Protein AF-A0A832SR04-F1 (afdb_monomer_lite)

pLDDT: mean 86.26, std 9.0, range [60.75, 97.06]

Secondary structure (DSSP, 8-state):
--HHHHHHHHHHHHHS--PPPEEE--TT---EEE-TT-HHHHHHHHTSTTGGG-SEEE----TTHHHHHHHHHHHH-TT--

Sequence (81 aa):
MNKLGETIGKICKIFLPITEEFYIGNLNSSVCICTLSSIKLLKEIKNSKIIDNVAIVGRLFTENKGIDSIIKNVNQNKKIK

Radius of gyration: 15.51 Å; chains: 1; bounding 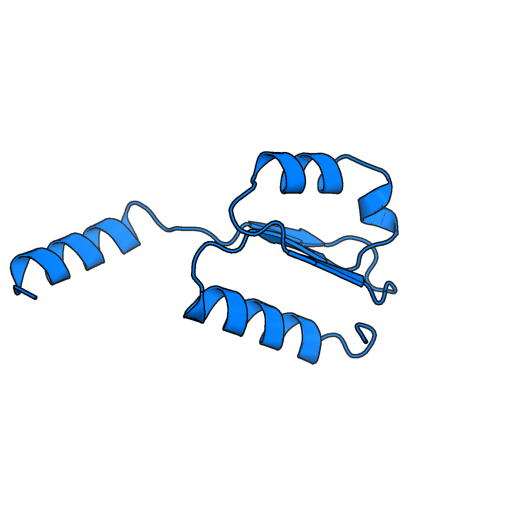box: 35×19×46 Å

Structure (mmCIF, N/CA/C/O backbone):
data_AF-A0A832SR04-F1
#
_entry.id   AF-A0A832SR04-F1
#
loop_
_atom_site.group_PDB
_atom_site.id
_atom_site.type_symbol
_atom_site.label_atom_id
_atom_site.label_alt_id
_atom_site.label_comp_id
_atom_site.label_asym_id
_atom_site.label_entity_id
_atom_site.label_seq_id
_atom_site.pdbx_PDB_ins_code
_atom_site.Cartn_x
_atom_site.Cartn_y
_atom_site.Cartn_z
_atom_site.occupancy
_atom_site.B_iso_or_equiv
_atom_site.auth_seq_id
_atom_site.auth_comp_id
_atom_site.auth_asym_id
_atom_site.auth_atom_id
_atom_site.pdbx_PDB_model_num
ATOM 1 N N . MET A 1 1 ? 10.228 3.782 -30.560 1.00 60.78 1 MET A N 1
ATOM 2 C CA . MET A 1 1 ? 11.327 3.542 -29.592 1.00 60.78 1 MET A CA 1
ATOM 3 C C . MET A 1 1 ? 12.358 2.621 -30.229 1.00 60.78 1 MET A C 1
ATOM 5 O O . MET A 1 1 ? 11.971 1.776 -31.024 1.00 60.78 1 MET A O 1
ATOM 9 N N . ASN A 1 2 ? 13.654 2.809 -29.960 1.00 87.06 2 ASN A N 1
ATOM 10 C CA . ASN A 1 2 ? 14.711 1.975 -30.546 1.00 87.06 2 ASN A CA 1
ATOM 11 C C . ASN A 1 2 ? 14.901 0.665 -29.745 1.00 87.06 2 ASN A C 1
ATOM 13 O O . ASN A 1 2 ? 14.672 0.623 -28.537 1.00 87.06 2 ASN A O 1
ATOM 17 N N . LYS A 1 3 ? 15.345 -0.411 -30.414 1.00 91.31 3 LYS A N 1
ATOM 18 C CA . LYS A 1 3 ? 15.598 -1.736 -29.795 1.00 91.31 3 LYS A CA 1
ATOM 19 C C . LYS A 1 3 ? 16.562 -1.678 -28.601 1.00 91.31 3 LYS A C 1
ATOM 21 O O . LYS A 1 3 ? 16.454 -2.481 -27.672 1.00 91.31 3 LYS A O 1
ATOM 26 N N . LEU A 1 4 ? 17.494 -0.724 -28.621 1.00 92.88 4 LEU A N 1
ATOM 27 C CA . LEU A 1 4 ? 18.450 -0.499 -27.540 1.00 92.88 4 LEU A CA 1
ATOM 28 C C . LEU A 1 4 ? 17.737 -0.048 -26.256 1.00 92.88 4 LEU A C 1
ATOM 30 O O . LEU A 1 4 ? 17.952 -0.636 -25.200 1.00 92.88 4 LEU A O 1
ATOM 34 N N . GLY A 1 5 ? 16.844 0.941 -26.357 1.00 88.00 5 GLY A N 1
ATOM 35 C CA . GLY A 1 5 ? 16.091 1.470 -25.222 1.00 88.00 5 GLY A CA 1
ATOM 36 C C . GLY A 1 5 ? 15.180 0.427 -24.576 1.00 88.00 5 GLY A C 1
ATOM 37 O O . GLY A 1 5 ? 15.114 0.352 -23.353 1.00 88.00 5 GLY A O 1
ATOM 38 N N . GLU A 1 6 ? 14.542 -0.441 -25.367 1.00 90.88 6 GLU A N 1
ATOM 39 C CA . GLU A 1 6 ? 13.750 -1.553 -24.817 1.00 90.88 6 GLU A CA 1
ATOM 40 C C . GLU A 1 6 ? 14.609 -2.571 -24.065 1.00 90.88 6 GLU A C 1
ATOM 42 O O . GLU A 1 6 ? 14.216 -3.056 -23.003 1.00 90.88 6 GLU A O 1
ATOM 47 N N . THR A 1 7 ? 15.787 -2.893 -24.603 1.00 94.50 7 THR A N 1
ATOM 48 C CA . THR A 1 7 ? 16.719 -3.833 -23.970 1.00 94.50 7 THR A CA 1
ATOM 49 C C . THR A 1 7 ? 17.229 -3.277 -22.643 1.00 94.50 7 THR A C 1
ATOM 51 O O . THR A 1 7 ? 17.155 -3.964 -21.625 1.00 94.50 7 THR A O 1
ATOM 54 N N . ILE A 1 8 ? 17.652 -2.010 -22.626 1.00 92.81 8 ILE A N 1
ATOM 55 C CA . ILE A 1 8 ? 18.080 -1.321 -21.403 1.00 92.81 8 ILE A CA 1
ATOM 56 C C . ILE A 1 8 ? 16.922 -1.251 -20.401 1.00 92.81 8 ILE A C 1
ATOM 58 O O . ILE A 1 8 ? 17.105 -1.599 -19.240 1.00 92.81 8 ILE A O 1
ATOM 62 N N . GLY A 1 9 ? 15.708 -0.912 -20.846 1.00 86.50 9 GLY A N 1
ATOM 63 C CA . GLY A 1 9 ? 14.526 -0.880 -19.983 1.00 86.50 9 GLY A CA 1
ATOM 64 C C . GLY A 1 9 ? 14.219 -2.230 -19.322 1.00 86.50 9 GLY A C 1
ATOM 65 O O . GLY A 1 9 ? 13.887 -2.276 -18.137 1.00 86.50 9 GLY A O 1
ATOM 66 N N . LYS A 1 10 ? 14.381 -3.347 -20.048 1.00 89.00 10 LYS A N 1
ATOM 67 C CA . LYS A 1 10 ? 14.223 -4.703 -19.489 1.00 89.00 10 LYS A CA 1
ATOM 68 C C . LYS A 1 10 ? 15.294 -5.027 -18.447 1.00 89.00 10 LYS A C 1
ATOM 70 O O . LYS A 1 10 ? 14.955 -5.579 -17.403 1.00 89.00 10 LYS A O 1
ATOM 75 N N . ILE A 1 11 ? 16.549 -4.653 -18.701 1.00 93.12 11 ILE A N 1
ATOM 76 C CA . ILE A 1 11 ? 17.657 -4.817 -17.748 1.00 93.12 11 ILE A CA 1
ATOM 77 C C . ILE A 1 11 ? 17.380 -3.990 -16.487 1.00 93.12 11 ILE A C 1
ATOM 79 O O . ILE A 1 11 ? 17.396 -4.535 -15.386 1.00 93.12 11 ILE A O 1
ATOM 83 N N . CYS A 1 12 ? 17.018 -2.712 -16.631 1.00 85.81 12 CYS A N 1
ATOM 84 C CA . CYS A 1 12 ? 16.655 -1.853 -15.504 1.00 85.81 12 CYS A CA 1
ATOM 85 C C . CYS A 1 12 ? 15.506 -2.441 -14.683 1.00 85.81 12 CYS A C 1
ATOM 87 O O . CYS A 1 12 ? 15.573 -2.425 -13.464 1.00 85.81 12 CYS A O 1
ATOM 89 N N . LYS A 1 13 ? 14.482 -3.022 -15.316 1.00 83.62 13 LYS A N 1
ATOM 90 C CA . LYS A 1 13 ? 13.376 -3.658 -14.588 1.00 83.62 13 LYS A CA 1
ATOM 91 C C . LYS A 1 13 ? 13.823 -4.851 -13.730 1.00 83.62 13 LYS A C 1
ATOM 93 O O . LYS A 1 13 ? 13.220 -5.093 -12.689 1.00 83.62 13 LYS A O 1
ATOM 98 N N . ILE A 1 14 ? 14.833 -5.601 -14.174 1.00 87.56 14 ILE A N 1
ATOM 99 C CA . ILE A 1 14 ? 15.379 -6.755 -13.442 1.00 87.56 14 ILE A CA 1
ATOM 100 C C . ILE A 1 14 ? 16.269 -6.291 -12.284 1.00 87.56 14 ILE A C 1
ATOM 102 O O . ILE A 1 14 ? 16.129 -6.791 -11.173 1.00 87.56 14 ILE A O 1
ATOM 106 N N . PHE A 1 15 ? 17.169 -5.338 -12.536 1.00 88.31 15 PHE A N 1
ATOM 107 C CA . PHE A 1 15 ? 18.160 -4.895 -11.548 1.00 88.31 15 PHE A CA 1
ATOM 108 C C 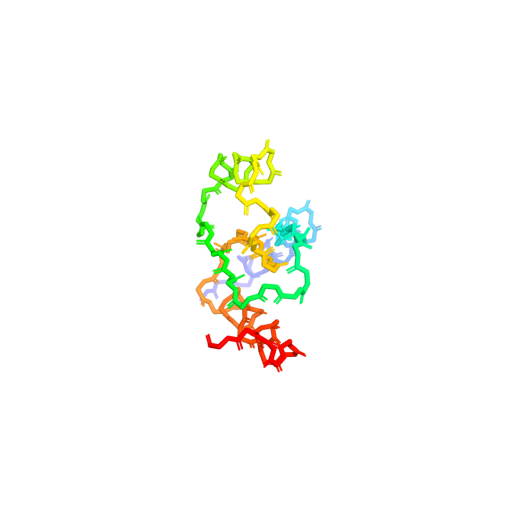. PHE A 1 15 ? 17.645 -3.816 -10.586 1.00 88.31 15 PHE A C 1
ATOM 110 O O . PHE A 1 15 ? 18.127 -3.723 -9.462 1.00 88.31 15 PHE A O 1
ATOM 117 N N . LEU A 1 16 ? 16.673 -3.008 -11.010 1.00 80.25 16 LEU A N 1
ATOM 118 C CA . LEU A 1 16 ? 16.064 -1.915 -10.248 1.00 80.25 16 LEU A CA 1
ATOM 119 C C . LEU A 1 16 ? 14.536 -2.085 -10.236 1.00 80.25 16 LEU A C 1
ATOM 121 O O . LEU A 1 16 ? 13.810 -1.264 -10.810 1.00 80.25 16 LEU A O 1
ATOM 125 N N . PRO A 1 17 ? 14.018 -3.171 -9.633 1.00 68.81 17 PRO A N 1
ATOM 126 C CA . PRO A 1 17 ? 12.585 -3.371 -9.555 1.00 68.81 17 PRO A CA 1
ATOM 127 C C . PRO A 1 17 ? 11.958 -2.230 -8.753 1.00 68.81 17 PRO A C 1
ATOM 129 O O . PRO A 1 17 ? 12.330 -1.961 -7.612 1.00 68.81 17 PRO A O 1
ATOM 132 N N . ILE A 1 18 ? 10.971 -1.568 -9.350 1.00 69.38 18 ILE A N 1
ATOM 133 C CA . ILE A 1 18 ? 10.111 -0.638 -8.626 1.00 69.38 18 ILE A CA 1
ATOM 134 C C . ILE A 1 18 ? 9.132 -1.495 -7.823 1.00 69.38 18 ILE A C 1
ATOM 136 O O . ILE A 1 18 ? 8.105 -1.932 -8.343 1.00 69.38 18 ILE A O 1
ATOM 140 N N . THR A 1 19 ? 9.494 -1.816 -6.585 1.00 68.50 19 THR A N 1
ATOM 141 C CA . THR A 1 19 ? 8.654 -2.617 -5.696 1.00 68.50 19 THR A CA 1
ATOM 142 C C . THR A 1 19 ? 7.493 -1.776 -5.188 1.00 68.50 19 THR A C 1
ATOM 144 O O . THR A 1 19 ? 7.702 -0.716 -4.599 1.00 68.50 19 THR A O 1
ATOM 147 N N . GLU A 1 20 ? 6.268 -2.249 -5.398 1.00 70.62 20 GLU A N 1
ATOM 148 C CA . GLU A 1 20 ? 5.094 -1.689 -4.732 1.00 70.62 20 GLU A CA 1
ATOM 149 C C . GLU A 1 20 ? 5.243 -1.927 -3.221 1.00 70.62 20 GLU A C 1
ATOM 151 O O . GLU A 1 20 ? 5.344 -3.066 -2.770 1.00 70.62 20 GLU A O 1
ATOM 156 N N . GLU A 1 21 ? 5.321 -0.848 -2.439 1.00 84.56 21 GLU A N 1
ATOM 157 C CA . GLU A 1 21 ? 5.395 -0.924 -0.978 1.00 84.56 21 GLU A CA 1
ATOM 158 C C . GLU A 1 21 ? 4.008 -0.695 -0.385 1.00 84.56 21 GLU A C 1
ATOM 160 O O . GLU A 1 21 ? 3.377 0.335 -0.639 1.00 84.56 21 GLU A O 1
ATOM 165 N N . PHE A 1 22 ? 3.554 -1.629 0.445 1.00 89.38 22 PHE A N 1
ATOM 166 C CA . PHE A 1 22 ? 2.304 -1.511 1.182 1.00 89.38 22 PHE A CA 1
ATOM 167 C C . PHE A 1 22 ? 2.417 -2.128 2.575 1.00 89.38 22 PHE A C 1
ATOM 169 O O . PHE A 1 22 ? 3.279 -2.965 2.844 1.00 89.38 22 PHE A O 1
ATOM 176 N N . TYR A 1 23 ? 1.519 -1.708 3.459 1.00 92.00 23 TYR A N 1
ATOM 177 C CA . TYR A 1 23 ? 1.387 -2.210 4.817 1.00 92.00 23 TYR A CA 1
ATOM 178 C C . TYR A 1 23 ? -0.078 -2.514 5.108 1.00 92.00 23 TYR A C 1
ATOM 180 O O . TYR A 1 23 ? -0.965 -1.726 4.781 1.00 92.00 23 TYR A O 1
ATOM 188 N N . ILE A 1 24 ? -0.314 -3.665 5.730 1.00 90.62 24 ILE A N 1
ATOM 189 C CA . ILE A 1 24 ? -1.636 -4.108 6.167 1.00 90.62 24 ILE A CA 1
ATOM 190 C C . ILE A 1 24 ? -1.853 -3.615 7.599 1.00 90.62 24 ILE A C 1
ATOM 192 O O . ILE A 1 24 ? -0.961 -3.753 8.436 1.00 90.62 24 ILE A O 1
ATOM 196 N N . GLY A 1 25 ? -3.023 -3.038 7.857 1.00 93.19 25 GLY A N 1
ATOM 197 C CA . GLY A 1 25 ? -3.461 -2.621 9.187 1.00 93.19 25 GLY A CA 1
ATOM 198 C C . GLY A 1 25 ? -4.615 -3.489 9.686 1.00 93.19 25 GLY A C 1
ATOM 199 O O . GLY A 1 25 ? -4.538 -4.719 9.705 1.00 93.19 25 GLY A O 1
ATOM 200 N N . ASN A 1 26 ? -5.715 -2.853 10.074 1.00 93.25 26 ASN A N 1
ATOM 201 C CA . ASN A 1 26 ? -6.917 -3.532 10.542 1.00 93.25 26 ASN A CA 1
ATOM 202 C C . ASN A 1 26 ? -7.759 -4.075 9.377 1.00 93.25 26 ASN A C 1
ATOM 204 O O . ASN A 1 26 ? -8.506 -3.337 8.738 1.00 93.25 26 ASN A O 1
ATOM 208 N N . LEU A 1 27 ? -7.719 -5.392 9.164 1.00 87.81 27 LEU A N 1
ATOM 209 C CA . LEU A 1 27 ? -8.474 -6.091 8.112 1.00 87.81 27 LEU A CA 1
ATOM 210 C C . LEU A 1 27 ? -10.007 -5.941 8.198 1.00 87.81 27 LEU A C 1
ATOM 212 O O . LEU A 1 27 ? -10.707 -6.282 7.244 1.00 87.81 27 LEU A O 1
ATOM 216 N N . ASN A 1 28 ? -10.546 -5.459 9.323 1.00 89.94 28 ASN A N 1
ATOM 217 C CA . ASN A 1 28 ? -11.970 -5.147 9.468 1.00 89.94 28 ASN A CA 1
ATOM 218 C C . ASN A 1 28 ? -12.322 -3.703 9.083 1.00 89.94 28 ASN A C 1
ATOM 220 O O . ASN A 1 28 ? -13.507 -3.383 9.013 1.00 89.94 28 ASN A O 1
ATOM 224 N N . SER A 1 29 ? -11.332 -2.843 8.841 1.00 91.12 29 SER A N 1
ATOM 225 C CA . SER A 1 29 ? -11.562 -1.490 8.343 1.00 91.12 29 SER A CA 1
ATOM 226 C C . SER A 1 29 ? -12.067 -1.509 6.898 1.00 91.12 29 SER A C 1
ATOM 228 O O . SER A 1 29 ? -11.718 -2.385 6.106 1.00 91.12 29 SER A O 1
ATOM 230 N N . SER A 1 30 ? -12.874 -0.509 6.549 1.00 91.25 30 SER A N 1
ATOM 231 C CA . SER A 1 30 ? -13.331 -0.256 5.182 1.00 91.25 30 SER A CA 1
ATOM 232 C C . SER A 1 30 ? -12.466 0.762 4.433 1.00 91.25 30 SER A C 1
ATOM 234 O O . SER A 1 30 ? -12.824 1.164 3.332 1.00 91.25 30 SER A O 1
ATOM 236 N N . VAL A 1 31 ? -11.371 1.235 5.035 1.00 91.62 31 VAL A N 1
ATOM 237 C CA . VAL A 1 31 ? -10.556 2.335 4.501 1.00 91.62 31 VAL A CA 1
ATOM 238 C C . VAL A 1 31 ? -9.262 1.798 3.902 1.00 91.62 31 VAL A C 1
ATOM 240 O O . VAL A 1 31 ? -8.551 1.027 4.542 1.00 91.62 31 VAL A O 1
ATOM 243 N N . CYS A 1 32 ? -8.926 2.262 2.700 1.00 91.06 32 CYS A N 1
ATOM 244 C CA . CYS A 1 32 ? -7.619 2.066 2.073 1.00 91.06 32 CYS A CA 1
ATOM 245 C C . CYS A 1 32 ? -6.979 3.414 1.777 1.00 91.06 32 CYS A C 1
ATOM 247 O O . CYS A 1 32 ? -7.673 4.358 1.404 1.00 91.06 32 CYS A O 1
ATOM 249 N N . ILE A 1 33 ? -5.656 3.501 1.904 1.00 92.75 33 ILE A N 1
ATOM 250 C CA . ILE A 1 33 ? -4.922 4.736 1.624 1.00 92.75 33 ILE A CA 1
ATOM 251 C C . ILE A 1 33 ? -3.867 4.486 0.548 1.00 92.75 33 ILE A C 1
ATOM 253 O O . ILE A 1 33 ? -3.014 3.613 0.685 1.00 92.75 33 ILE A O 1
ATOM 257 N N . CYS A 1 34 ? -3.891 5.304 -0.502 1.00 91.75 34 CYS A N 1
ATOM 258 C CA . CYS A 1 34 ? -2.833 5.381 -1.501 1.00 91.75 34 CYS A CA 1
ATOM 259 C C . CYS A 1 34 ? -2.014 6.656 -1.278 1.00 91.75 34 CYS A C 1
ATOM 261 O O . CYS A 1 34 ? -2.544 7.759 -1.398 1.00 91.75 34 CYS A O 1
ATOM 263 N N . THR A 1 35 ? -0.720 6.528 -0.979 1.00 92.81 35 THR A N 1
ATOM 264 C CA . THR A 1 35 ? 0.170 7.686 -0.770 1.00 92.81 35 THR A CA 1
ATOM 265 C C . THR A 1 35 ? 0.833 8.181 -2.057 1.00 92.81 35 THR A C 1
ATOM 267 O O . THR A 1 35 ? 1.730 9.028 -2.001 1.00 92.81 35 THR A O 1
ATOM 270 N N . LEU A 1 36 ? 0.401 7.670 -3.218 1.00 90.38 36 LEU A N 1
ATOM 271 C CA . LEU A 1 36 ? 0.958 7.972 -4.539 1.00 90.38 36 LEU A CA 1
ATOM 272 C C . LEU A 1 36 ? 2.480 7.801 -4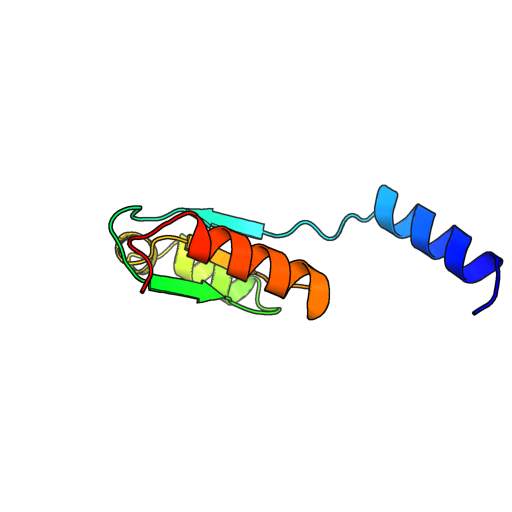.540 1.00 90.38 36 LEU A C 1
ATOM 274 O O . LEU A 1 36 ? 2.967 6.712 -4.274 1.00 90.38 36 LEU A O 1
ATOM 278 N N . SER A 1 37 ? 3.248 8.860 -4.788 1.00 87.31 37 SER A N 1
ATOM 279 C CA . SER A 1 37 ? 4.709 8.822 -4.809 1.00 87.31 37 SER A CA 1
ATOM 280 C C . SER A 1 37 ? 5.360 9.042 -3.434 1.00 87.31 37 SER A C 1
ATOM 282 O O . SER A 1 37 ? 6.582 8.916 -3.336 1.00 87.31 37 SER A O 1
ATOM 284 N N . SER A 1 38 ? 4.598 9.321 -2.370 1.00 90.56 38 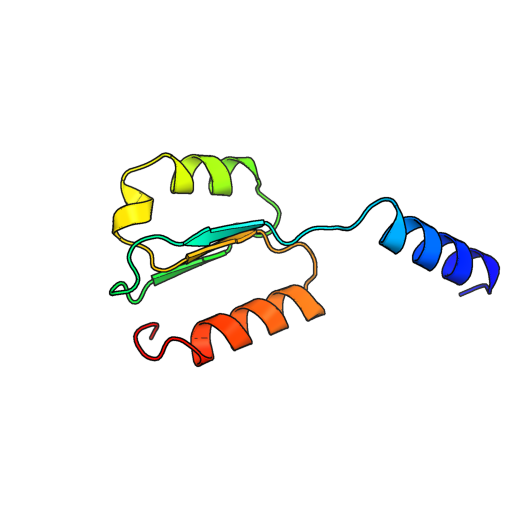SER A N 1
ATOM 285 C CA . SER A 1 38 ? 5.146 9.701 -1.061 1.00 90.56 38 SER A CA 1
ATOM 286 C C . SER A 1 38 ? 5.495 8.496 -0.180 1.00 90.56 38 SER A C 1
ATOM 288 O O . SER A 1 38 ? 4.622 7.832 0.382 1.00 90.56 38 SER A O 1
ATOM 290 N N . ILE A 1 39 ? 6.799 8.250 -0.003 1.00 90.19 39 ILE A N 1
ATOM 291 C CA . ILE A 1 39 ? 7.330 7.263 0.959 1.00 90.19 39 ILE A CA 1
ATOM 292 C C . ILE A 1 39 ? 7.216 7.785 2.393 1.00 90.19 39 ILE A C 1
ATOM 294 O O . ILE A 1 39 ? 6.951 7.018 3.317 1.00 90.19 39 ILE A O 1
ATOM 298 N N . LYS A 1 40 ? 7.438 9.091 2.590 1.00 94.62 40 LYS A N 1
ATOM 299 C CA . LYS A 1 40 ? 7.392 9.711 3.917 1.00 94.62 40 LYS A CA 1
ATOM 300 C C . LYS A 1 40 ? 6.008 9.522 4.538 1.00 94.62 40 LYS A C 1
ATOM 302 O O . LYS A 1 40 ? 5.921 8.966 5.626 1.00 94.62 40 LYS A O 1
ATOM 307 N N . LEU A 1 41 ? 4.952 9.856 3.791 1.00 95.56 41 LEU A N 1
ATOM 308 C CA . LEU A 1 41 ? 3.573 9.687 4.251 1.00 95.56 41 LEU A CA 1
ATOM 309 C C . LEU A 1 41 ? 3.230 8.211 4.501 1.00 95.56 41 LEU A C 1
ATOM 311 O O . LEU A 1 41 ? 2.603 7.894 5.506 1.00 95.56 41 LEU A O 1
ATOM 315 N N . LEU A 1 42 ? 3.688 7.297 3.634 1.00 95.06 42 LEU A N 1
ATOM 316 C CA . LEU A 1 42 ? 3.503 5.854 3.831 1.00 95.06 42 LEU A CA 1
ATOM 317 C C . LEU A 1 42 ? 4.073 5.400 5.184 1.00 95.06 42 LEU A C 1
ATOM 319 O O . LEU A 1 42 ? 3.402 4.704 5.946 1.00 95.06 42 LEU A O 1
ATOM 323 N N . LYS A 1 43 ? 5.309 5.812 5.491 1.00 95.12 43 LYS A N 1
ATOM 324 C CA . LYS A 1 43 ? 5.999 5.457 6.738 1.00 95.12 43 LYS A CA 1
ATOM 325 C C . LYS A 1 43 ? 5.373 6.126 7.960 1.00 95.12 43 LYS A C 1
ATOM 327 O O . LYS A 1 43 ? 5.270 5.483 9.000 1.00 95.12 43 LYS A O 1
ATOM 332 N N . GLU A 1 44 ? 4.945 7.379 7.841 1.00 97.06 44 GLU A N 1
ATOM 333 C CA . GLU A 1 44 ? 4.254 8.098 8.916 1.00 97.06 44 GLU A CA 1
ATOM 334 C C . GLU A 1 44 ? 2.922 7.431 9.265 1.00 97.06 44 GLU A C 1
ATOM 336 O O . GLU A 1 44 ? 2.673 7.171 10.438 1.00 97.06 44 GLU A O 1
ATOM 341 N N . ILE A 1 45 ? 2.113 7.058 8.265 1.00 96.81 45 ILE A N 1
ATOM 342 C CA . ILE A 1 45 ? 0.852 6.341 8.497 1.00 96.81 45 ILE A CA 1
ATOM 343 C C . ILE A 1 45 ? 1.124 4.993 9.162 1.00 96.81 45 ILE A C 1
ATOM 345 O O . ILE A 1 45 ? 0.545 4.725 10.214 1.00 96.81 45 ILE A O 1
ATOM 349 N N . LYS A 1 46 ? 2.040 4.188 8.601 1.00 95.31 46 LYS A N 1
ATOM 350 C CA . LYS A 1 46 ? 2.434 2.877 9.145 1.00 95.31 46 LYS A CA 1
ATOM 351 C C . LYS A 1 46 ? 2.845 2.954 10.619 1.00 95.31 46 LYS A C 1
ATOM 353 O O . LYS A 1 46 ? 2.476 2.087 11.400 1.00 95.31 46 LYS A O 1
ATOM 358 N N . ASN A 1 47 ? 3.631 3.963 10.987 1.00 96.75 47 ASN A N 1
ATOM 359 C CA . ASN A 1 47 ? 4.184 4.101 12.335 1.00 96.75 47 ASN A CA 1
ATOM 360 C C . ASN A 1 47 ? 3.264 4.888 13.290 1.00 96.75 47 ASN A C 1
ATOM 362 O O . ASN A 1 47 ? 3.671 5.207 14.406 1.00 96.75 47 ASN A O 1
ATOM 366 N N . SER A 1 48 ? 2.045 5.228 12.865 1.00 97.00 48 SER A N 1
ATOM 367 C CA . SER A 1 48 ? 1.065 5.969 13.662 1.00 97.00 48 SER A CA 1
ATOM 368 C C . SER A 1 48 ? -0.151 5.106 13.990 1.00 97.00 48 SER A C 1
ATOM 370 O O . SER A 1 48 ? -0.423 4.123 13.311 1.00 97.00 48 SER A O 1
ATOM 372 N N . LYS A 1 49 ? -0.969 5.543 14.956 1.00 96.88 49 LYS A N 1
ATOM 373 C CA . LYS A 1 49 ? -2.261 4.905 15.285 1.00 96.88 49 LYS A CA 1
ATOM 374 C C . LYS A 1 49 ? -3.295 4.963 14.148 1.00 96.88 49 LYS A C 1
ATOM 376 O O . LYS A 1 49 ? -4.359 4.359 14.246 1.00 96.88 49 LYS A O 1
ATOM 381 N N . ILE A 1 50 ? -3.015 5.697 13.065 1.00 96.38 50 ILE A N 1
ATOM 382 C CA . ILE A 1 50 ? -3.880 5.711 11.878 1.00 96.38 50 ILE A CA 1
ATOM 383 C C . ILE A 1 50 ? -3.947 4.305 11.270 1.00 96.38 50 ILE A C 1
ATOM 385 O O . ILE A 1 50 ? -5.017 3.904 10.819 1.00 96.38 50 ILE A O 1
ATOM 389 N N . ILE A 1 51 ? -2.852 3.532 11.312 1.00 95.56 51 ILE A N 1
ATOM 390 C CA . ILE A 1 51 ? -2.796 2.187 10.721 1.00 95.56 51 ILE A CA 1
ATOM 391 C C . ILE A 1 51 ? -3.836 1.225 11.320 1.00 95.56 51 ILE A C 1
ATOM 393 O O . ILE A 1 51 ? -4.382 0.391 10.602 1.00 95.56 51 ILE A O 1
ATOM 397 N N . ASP A 1 52 ? -4.201 1.399 12.593 1.00 95.81 52 ASP A N 1
ATOM 398 C CA . ASP A 1 52 ? -5.202 0.572 13.286 1.00 95.81 52 ASP A CA 1
ATOM 399 C C . ASP A 1 52 ? -6.635 0.804 12.768 1.00 95.81 52 ASP A C 1
ATOM 401 O O . ASP A 1 52 ? -7.550 0.018 13.026 1.00 95.81 52 ASP A O 1
ATOM 405 N N . ASN A 1 53 ? -6.840 1.885 12.012 1.00 95.44 53 ASN A N 1
ATOM 406 C 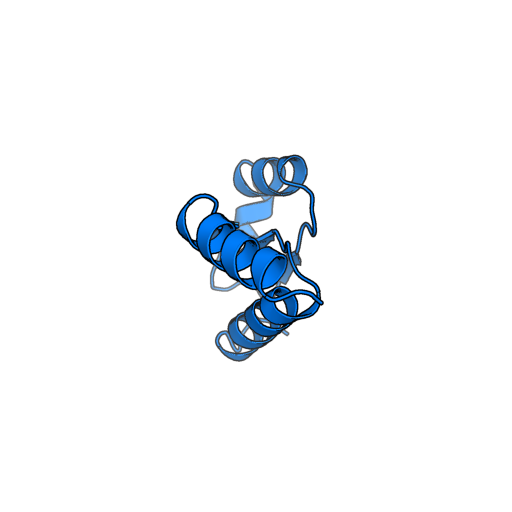CA . ASN A 1 53 ? -8.127 2.274 11.439 1.00 95.44 53 ASN A CA 1
ATOM 407 C C . ASN A 1 53 ? -8.186 2.065 9.922 1.00 95.44 53 ASN A C 1
ATOM 409 O O . ASN A 1 53 ? -9.194 2.394 9.299 1.00 95.44 53 ASN A 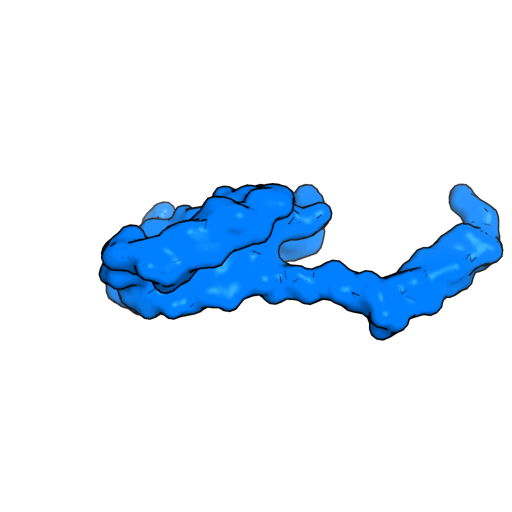O 1
ATOM 413 N N . VAL A 1 54 ? -7.133 1.526 9.307 1.00 93.94 54 VAL A N 1
ATOM 414 C CA . VAL A 1 54 ? -6.998 1.392 7.851 1.00 93.94 54 VAL A CA 1
ATOM 415 C C . VAL A 1 54 ? -6.721 -0.069 7.515 1.00 93.94 54 VAL A C 1
ATOM 417 O O . VAL A 1 54 ? -5.931 -0.722 8.188 1.00 93.94 54 VAL A O 1
ATOM 420 N N . ALA A 1 55 ? -7.362 -0.599 6.475 1.00 92.50 55 ALA A N 1
ATOM 421 C CA . ALA A 1 55 ? -7.164 -1.981 6.047 1.00 92.50 55 ALA A CA 1
ATOM 422 C C . ALA A 1 55 ? -5.795 -2.173 5.391 1.00 92.50 55 ALA A C 1
ATOM 424 O O . ALA A 1 55 ? -5.068 -3.116 5.706 1.00 92.50 55 ALA A O 1
ATOM 425 N N . ILE A 1 56 ? -5.431 -1.251 4.501 1.00 91.25 56 ILE A N 1
ATOM 426 C CA . ILE A 1 56 ? -4.152 -1.238 3.796 1.00 91.25 56 ILE A CA 1
ATOM 427 C C . ILE A 1 56 ? -3.746 0.200 3.465 1.00 91.25 56 ILE A C 1
ATOM 429 O O . ILE A 1 56 ? -4.571 1.025 3.065 1.00 91.25 56 ILE A O 1
ATOM 433 N N . VAL A 1 57 ? -2.459 0.498 3.615 1.00 93.56 57 VAL A N 1
ATOM 434 C CA . VAL A 1 57 ? -1.834 1.714 3.090 1.00 93.56 57 VAL A CA 1
ATOM 435 C C . VAL A 1 57 ? -0.737 1.314 2.112 1.00 93.56 57 VAL A C 1
ATOM 437 O O . VAL A 1 57 ? 0.097 0.471 2.430 1.00 93.56 57 VAL A O 1
ATOM 440 N N . GLY A 1 58 ? -0.736 1.892 0.916 1.00 91.62 58 GLY A N 1
ATOM 441 C CA . GLY A 1 58 ? 0.208 1.546 -0.141 1.00 91.62 58 GLY A CA 1
ATOM 442 C C . GLY A 1 58 ? 0.714 2.760 -0.904 1.00 91.62 58 GLY A C 1
ATOM 443 O O . GLY A 1 58 ? 0.033 3.779 -1.014 1.00 91.62 58 GLY A O 1
ATOM 444 N N . ARG A 1 59 ? 1.924 2.635 -1.444 1.00 88.25 59 ARG A N 1
ATOM 445 C CA . ARG A 1 59 ? 2.524 3.586 -2.378 1.00 88.25 59 ARG A CA 1
ATOM 446 C C . ARG A 1 59 ? 2.352 3.079 -3.807 1.00 88.25 59 ARG A C 1
ATOM 448 O O . ARG A 1 59 ? 2.452 1.883 -4.067 1.00 88.25 59 ARG A O 1
ATOM 455 N N . LEU A 1 60 ? 2.148 4.000 -4.740 1.00 81.69 60 LEU A N 1
ATOM 456 C CA . LEU A 1 60 ? 1.768 3.701 -6.112 1.00 81.69 60 LEU A CA 1
ATOM 457 C C . LEU A 1 60 ? 2.708 4.438 -7.072 1.00 81.69 60 LEU A C 1
ATOM 459 O O . LEU A 1 60 ? 2.765 5.665 -7.095 1.00 81.69 60 LEU A O 1
ATOM 463 N N . PHE A 1 61 ? 3.489 3.674 -7.836 1.00 71.69 61 PHE A N 1
ATOM 464 C CA . PHE A 1 61 ? 4.524 4.221 -8.721 1.00 71.69 61 PHE A CA 1
ATOM 465 C C . PHE A 1 61 ? 4.095 4.371 -10.180 1.00 71.69 61 PHE A C 1
ATOM 467 O O . PHE A 1 61 ? 4.741 5.108 -10.920 1.00 71.69 61 PHE A O 1
ATOM 474 N N . THR A 1 62 ? 3.063 3.645 -10.617 1.00 72.62 62 THR A N 1
ATOM 475 C CA . THR A 1 62 ? 2.635 3.637 -12.021 1.00 72.62 62 THR A CA 1
ATOM 476 C C . THR A 1 62 ? 1.137 3.848 -12.121 1.00 72.62 62 THR A C 1
ATOM 478 O O . THR A 1 62 ? 0.379 3.155 -11.453 1.00 72.62 62 THR A O 1
ATOM 481 N N . GLU A 1 63 ? 0.721 4.776 -12.976 1.00 72.94 63 GLU A N 1
ATOM 482 C CA . GLU A 1 63 ? -0.693 5.086 -13.205 1.00 72.94 63 GLU A CA 1
ATOM 483 C C . GLU A 1 63 ? -1.479 3.860 -13.685 1.00 72.94 63 GLU A C 1
ATOM 485 O O . GLU A 1 63 ? -2.614 3.669 -13.295 1.00 72.94 63 GLU A O 1
ATOM 490 N N . ASN A 1 64 ? -0.876 2.975 -14.475 1.00 80.25 64 ASN A N 1
ATOM 491 C CA . ASN A 1 64 ? -1.587 1.822 -15.021 1.00 80.25 64 ASN A CA 1
ATOM 492 C C . ASN A 1 64 ? -1.572 0.656 -14.021 1.00 80.25 64 ASN A C 1
ATOM 494 O O . ASN A 1 64 ? -2.521 0.440 -13.273 1.00 80.25 64 ASN A O 1
ATOM 498 N N . LYS A 1 65 ? -0.445 -0.063 -13.942 1.00 77.25 65 LYS A N 1
ATOM 499 C CA . LYS A 1 65 ? -0.354 -1.303 -13.155 1.00 77.25 65 LYS A CA 1
ATOM 500 C C . LYS A 1 65 ? -0.601 -1.088 -11.671 1.00 77.25 65 LYS A C 1
ATOM 502 O O . LYS A 1 65 ? -1.169 -1.960 -11.028 1.00 77.25 65 LYS A O 1
ATOM 507 N N . GLY A 1 66 ? -0.188 0.057 -11.136 1.00 77.88 66 GLY A N 1
ATOM 508 C CA . GLY A 1 66 ? -0.409 0.339 -9.728 1.00 77.88 66 GLY A CA 1
ATOM 509 C C . GLY A 1 66 ? -1.882 0.622 -9.418 1.00 77.88 66 GLY A C 1
ATOM 510 O O . GLY A 1 66 ? -2.361 0.205 -8.366 1.00 77.88 66 GLY A O 1
ATOM 511 N N . ILE A 1 67 ? -2.629 1.259 -10.331 1.00 81.12 67 ILE A N 1
ATOM 512 C CA . ILE A 1 67 ? -4.085 1.405 -10.182 1.00 81.12 67 ILE A CA 1
ATOM 513 C C . ILE A 1 67 ? -4.764 0.036 -10.316 1.00 81.12 67 ILE A C 1
ATOM 515 O O . ILE A 1 67 ? -5.600 -0.297 -9.477 1.00 81.12 67 ILE A O 1
ATOM 519 N N . ASP A 1 68 ? -4.351 -0.796 -11.279 1.00 83.19 68 ASP A N 1
ATOM 520 C CA . ASP A 1 68 ? -4.861 -2.169 -11.420 1.00 83.19 68 ASP A CA 1
ATOM 521 C C . ASP A 1 68 ? -4.648 -2.988 -10.131 1.00 83.19 68 ASP A C 1
ATOM 523 O O . ASP A 1 68 ? -5.564 -3.667 -9.655 1.00 83.19 68 ASP A O 1
ATOM 527 N N . SER A 1 69 ? -3.459 -2.886 -9.522 1.00 80.94 69 SER A N 1
ATOM 528 C CA . SER A 1 69 ? -3.140 -3.501 -8.228 1.00 80.94 69 SER A CA 1
ATOM 529 C C . SER A 1 69 ? -4.073 -3.017 -7.114 1.00 80.94 69 SER A C 1
ATOM 531 O O . SER A 1 69 ? -4.538 -3.836 -6.317 1.00 80.94 69 SER A O 1
ATOM 533 N N . ILE A 1 70 ? -4.394 -1.718 -7.050 1.00 80.94 70 ILE A N 1
ATOM 534 C CA . ILE A 1 70 ? -5.349 -1.185 -6.064 1.00 80.94 70 ILE A CA 1
ATOM 535 C C . ILE A 1 70 ? -6.742 -1.756 -6.284 1.00 80.94 70 ILE A C 1
ATOM 537 O O . ILE A 1 70 ? -7.329 -2.284 -5.341 1.00 80.94 70 ILE A O 1
ATOM 541 N N . ILE A 1 71 ? -7.261 -1.681 -7.510 1.00 83.50 71 ILE A N 1
ATOM 542 C CA . ILE A 1 71 ? -8.611 -2.159 -7.828 1.00 83.50 71 ILE A CA 1
ATOM 543 C C . ILE A 1 71 ? -8.737 -3.639 -7.460 1.00 83.50 71 ILE A C 1
ATOM 545 O O . ILE A 1 71 ? -9.722 -4.051 -6.846 1.00 83.50 71 ILE A O 1
ATOM 549 N N . LYS A 1 72 ? -7.709 -4.442 -7.760 1.00 83.88 72 LYS A N 1
ATOM 550 C CA . LYS A 1 72 ? -7.668 -5.855 -7.380 1.00 83.88 72 LYS A CA 1
ATOM 551 C C . LYS A 1 72 ? -7.710 -6.051 -5.861 1.00 83.88 72 LYS A C 1
ATOM 553 O O . LYS A 1 72 ? -8.481 -6.887 -5.397 1.00 83.88 72 LYS A O 1
ATOM 558 N N . ASN A 1 73 ? -6.920 -5.293 -5.099 1.00 78.31 73 ASN A N 1
ATOM 559 C CA . ASN A 1 73 ? -6.896 -5.389 -3.635 1.00 78.31 73 ASN A CA 1
ATOM 560 C C . ASN A 1 73 ? -8.234 -4.969 -3.004 1.00 78.31 73 ASN A C 1
ATOM 562 O O . ASN A 1 73 ? -8.739 -5.666 -2.125 1.00 78.31 73 ASN A O 1
ATOM 566 N N . VAL A 1 74 ? -8.832 -3.875 -3.485 1.00 80.56 74 VAL A N 1
ATOM 567 C CA . VAL A 1 74 ? -10.142 -3.394 -3.020 1.00 80.56 74 VAL A CA 1
ATOM 568 C C . VAL A 1 74 ? -11.227 -4.436 -3.297 1.00 80.56 74 VAL A C 1
ATOM 570 O O . VAL A 1 74 ? -11.950 -4.827 -2.387 1.00 80.56 74 VAL A O 1
ATOM 573 N N . ASN A 1 75 ? -11.278 -4.983 -4.514 1.00 82.75 75 ASN A N 1
ATOM 574 C CA . ASN A 1 75 ? -12.285 -5.980 -4.888 1.00 82.75 75 ASN A CA 1
ATOM 575 C C . ASN A 1 75 ? -12.137 -7.322 -4.147 1.00 82.75 75 ASN A C 1
ATOM 577 O O . ASN A 1 75 ? -13.121 -8.040 -3.964 1.00 82.75 75 ASN A O 1
ATOM 581 N N . GLN A 1 76 ? -10.923 -7.687 -3.722 1.00 82.00 76 GLN A N 1
ATOM 582 C CA . GLN A 1 76 ? -10.688 -8.913 -2.953 1.00 82.00 76 GLN A CA 1
ATOM 583 C C . GLN A 1 76 ? -11.163 -8.802 -1.498 1.00 82.00 76 GLN A C 1
ATOM 585 O O . GLN A 1 76 ? -11.574 -9.809 -0.917 1.00 82.00 76 GLN A O 1
ATOM 590 N N . ASN A 1 77 ? -11.159 -7.602 -0.913 1.00 75.88 77 ASN A N 1
ATOM 591 C CA . ASN A 1 77 ? -11.649 -7.377 0.441 1.00 75.88 77 ASN A CA 1
ATOM 592 C C . ASN A 1 77 ? -12.994 -6.636 0.418 1.00 75.88 77 ASN A C 1
ATOM 594 O O . ASN A 1 77 ? -13.059 -5.414 0.493 1.00 75.88 77 ASN A O 1
ATOM 598 N N . LYS A 1 78 ? -14.083 -7.420 0.415 1.00 68.88 78 LYS A N 1
ATOM 599 C CA . LYS A 1 78 ? -15.490 -6.963 0.374 1.00 68.88 78 LYS A CA 1
ATOM 600 C C . LYS A 1 78 ? -15.906 -5.994 1.494 1.00 68.88 78 LYS A C 1
ATOM 602 O O . LYS A 1 78 ? -17.034 -5.509 1.478 1.00 68.88 78 LYS A O 1
ATOM 607 N N . LYS A 1 79 ? -15.062 -5.783 2.509 1.00 73.25 79 LYS A N 1
ATOM 608 C CA . LYS A 1 79 ? -15.320 -4.832 3.600 1.00 73.25 79 LYS A CA 1
ATOM 609 C C . LYS A 1 79 ? -14.898 -3.408 3.243 1.00 73.25 79 LYS A C 1
ATOM 611 O O . LYS A 1 79 ? -15.413 -2.474 3.853 1.00 73.25 79 LYS A O 1
ATOM 616 N N . ILE A 1 80 ? -13.990 -3.246 2.280 1.00 71.06 80 ILE A N 1
ATOM 617 C CA . ILE A 1 80 ? -13.653 -1.948 1.695 1.00 71.06 80 ILE A CA 1
ATOM 618 C C . ILE A 1 80 ? -14.845 -1.534 0.831 1.00 71.06 80 ILE A C 1
ATOM 620 O O . ILE A 1 80 ? -15.288 -2.314 -0.013 1.00 71.06 80 ILE A O 1
ATOM 624 N N . LYS A 1 81 ? -15.405 -0.358 1.116 1.00 60.75 81 LYS A N 1
ATOM 625 C CA . LYS A 1 81 ? -16.592 0.174 0.436 1.00 60.75 81 LYS A CA 1
ATOM 626 C C . LYS A 1 81 ? -16.204 1.162 -0.648 1.00 60.75 81 LYS A C 1
ATOM 628 O O . LYS A 1 81 ? -15.251 1.933 -0.400 1.00 60.75 81 LYS A O 1
#

Foldseek 3Di:
DDPVVVVVVVVCCVVPPPDKDKDAAALLALAEAEPEQDPPVRVVCVPDPVSNRHGMYIYADDPPVSVVVVVVVNVVRPSHD